Protein AF-A0A6B3EFE6-F1 (afdb_monomer_lite)

Secondary structure (DSSP, 8-state):
-PPPTTPPPP-EEE-SSSSS-GGG-TTTHHHHHHHHHHTTPEEETT--EEEEETTEEEETTS-EEE-S-----S-----GGGGG-

Foldseek 3Di:
DDDDPPPDDAAEDEELAQAPPVVVPDPCRVVVVCVCVVVVYHYHYNWDFPDDDPQWTAIPVRDIDRHPDDDDPDDDDDDPVVVVD

Sequence (85 aa):
EVAPEGAPVRVVLVERASELGPELGAGPRPYLVEAVRGLGVEERLGSTVERYEDGVVHLAGGETIPAATVVWSAGMAASPLTKLV

Structure (mmCIF, N/CA/C/O backbone):
data_AF-A0A6B3EFE6-F1
#
_entry.id   AF-A0A6B3EFE6-F1
#
loop_
_atom_site.group_PDB
_atom_site.id
_atom_site.type_symbol
_atom_site.label_atom_id
_atom_site.label_alt_id
_atom_site.label_comp_id
_atom_site.label_asym_id
_atom_site.label_entity_id
_atom_site.label_seq_id
_atom_site.pdbx_PDB_ins_code
_atom_site.Cartn_x
_atom_site.Cartn_y
_atom_site.Cartn_z
_atom_site.occupancy
_atom_site.B_iso_or_equiv
_atom_site.auth_seq_id
_atom_site.auth_comp_id
_atom_site.auth_asym_id
_atom_site.auth_atom_id
_atom_site.pdbx_PDB_model_num
ATOM 1 N N . GLU A 1 1 ? -17.459 -0.876 13.760 1.00 61.44 1 GLU A N 1
ATOM 2 C CA . GLU A 1 1 ? -17.910 0.391 14.371 1.00 61.44 1 GLU A CA 1
ATOM 3 C C . GLU A 1 1 ? -17.442 1.532 13.480 1.00 61.44 1 GLU A C 1
ATOM 5 O O . GLU A 1 1 ? -16.333 1.440 12.965 1.00 61.44 1 GLU A O 1
ATOM 10 N N . VAL A 1 2 ? -18.291 2.520 13.200 1.00 68.69 2 VAL A N 1
ATOM 11 C CA . VAL A 1 2 ? -17.928 3.658 12.339 1.00 68.69 2 VAL A CA 1
ATOM 12 C C . VAL A 1 2 ? -17.447 4.786 13.244 1.00 68.69 2 VAL A C 1
ATOM 14 O O . VAL A 1 2 ? -18.129 5.115 14.212 1.00 68.69 2 VAL A O 1
ATOM 17 N N . ALA A 1 3 ? -16.268 5.344 12.958 1.00 73.50 3 ALA A N 1
ATOM 18 C CA . ALA A 1 3 ? -15.735 6.471 13.716 1.00 73.50 3 ALA A CA 1
ATOM 19 C C . ALA A 1 3 ? -16.688 7.683 13.633 1.00 73.50 3 ALA A C 1
ATOM 21 O O . ALA A 1 3 ? -17.345 7.865 12.604 1.00 73.50 3 ALA A O 1
ATOM 22 N N . PRO A 1 4 ? -16.779 8.512 14.688 1.00 81.44 4 PRO A N 1
ATOM 23 C CA . PRO A 1 4 ? -17.622 9.699 14.672 1.00 81.44 4 PRO A CA 1
ATOM 24 C C . PRO A 1 4 ? -17.177 10.680 13.583 1.00 81.44 4 PRO A C 1
ATOM 26 O O . PRO A 1 4 ? -16.008 10.732 13.194 1.00 81.44 4 PRO A O 1
ATOM 29 N N . GLU A 1 5 ? -18.122 11.478 13.098 1.00 81.56 5 GLU A N 1
ATOM 30 C CA . GLU A 1 5 ? -17.849 12.488 12.082 1.00 81.56 5 GLU A CA 1
ATOM 31 C C . GLU A 1 5 ? -16.806 13.502 12.582 1.00 81.56 5 GLU A C 1
ATOM 33 O O . GLU A 1 5 ? -16.878 13.988 13.711 1.00 81.56 5 GLU A O 1
ATOM 38 N N . GLY A 1 6 ? -15.795 13.779 11.754 1.00 82.06 6 GLY A N 1
ATOM 39 C CA . GLY A 1 6 ? -14.671 14.650 12.114 1.00 82.06 6 GLY A CA 1
ATOM 40 C C . GLY A 1 6 ? -13.565 13.989 12.946 1.00 82.06 6 GLY A C 1
ATOM 41 O O . GLY A 1 6 ? -12.639 14.686 13.363 1.00 82.06 6 GLY A O 1
ATOM 42 N N . ALA A 1 7 ? -13.614 12.671 13.182 1.00 83.81 7 ALA A N 1
ATOM 43 C CA . ALA A 1 7 ? -12.489 11.955 13.781 1.00 83.81 7 ALA A CA 1
ATOM 44 C C . ALA A 1 7 ? -11.207 12.128 12.935 1.00 83.81 7 ALA A C 1
ATOM 46 O O . ALA A 1 7 ? -11.277 12.090 11.701 1.00 83.81 7 ALA A O 1
ATOM 47 N N . PRO A 1 8 ? -10.030 12.307 13.567 1.00 87.06 8 PRO A N 1
ATOM 48 C CA . PRO A 1 8 ? -8.776 12.468 12.842 1.00 87.06 8 PRO A CA 1
ATOM 49 C C . PRO A 1 8 ? -8.484 11.228 11.990 1.00 87.06 8 PRO A C 1
ATOM 51 O O . PRO A 1 8 ? -8.519 10.097 12.479 1.00 87.06 8 PRO A O 1
ATOM 54 N N . VAL A 1 9 ? -8.189 11.447 10.708 1.00 91.38 9 VAL A N 1
ATOM 55 C CA . VAL A 1 9 ? -7.882 10.373 9.758 1.00 91.38 9 VAL A CA 1
ATOM 56 C C . VAL A 1 9 ? -6.382 10.122 9.750 1.00 91.38 9 VAL A C 1
ATOM 58 O O . VAL A 1 9 ? -5.587 11.034 9.534 1.00 91.38 9 VAL A O 1
ATOM 61 N N . ARG A 1 10 ? -6.004 8.860 9.942 1.00 95.06 10 ARG A N 1
ATOM 62 C CA . ARG A 1 10 ? -4.634 8.381 9.769 1.00 95.06 10 ARG A CA 1
ATOM 63 C C . ARG A 1 10 ? -4.509 7.702 8.409 1.00 95.06 10 ARG A C 1
ATOM 65 O O . ARG A 1 10 ? -5.219 6.735 8.144 1.00 95.06 10 ARG A O 1
ATOM 72 N N . VAL A 1 11 ? -3.595 8.186 7.571 1.00 97.31 11 VAL A N 1
ATOM 73 C CA . VAL A 1 11 ? -3.292 7.599 6.258 1.00 97.31 11 VAL A CA 1
ATOM 74 C C . VAL A 1 11 ? -1.908 6.970 6.310 1.00 97.31 11 VAL A C 1
ATOM 76 O O . VAL A 1 11 ? -0.939 7.636 6.670 1.00 97.31 11 VAL A O 1
ATOM 79 N N . VAL A 1 12 ? -1.819 5.693 5.935 1.00 98.00 12 VAL A N 1
ATOM 80 C CA . VAL A 1 12 ? -0.551 4.9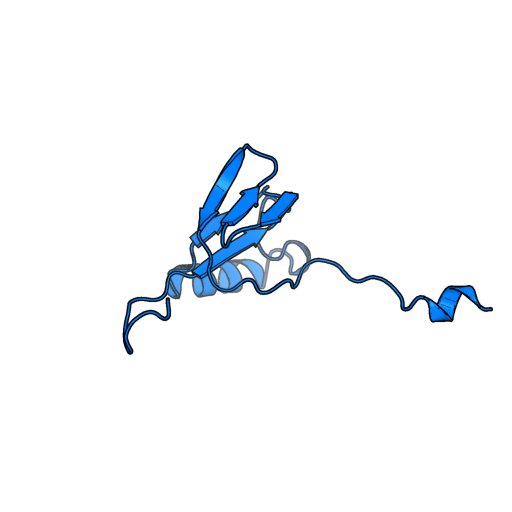65 5.829 1.00 98.00 12 VAL A CA 1
ATOM 81 C C . VAL A 1 12 ? -0.370 4.493 4.392 1.00 98.00 12 VAL A C 1
ATOM 83 O O . VAL A 1 12 ? -1.230 3.795 3.857 1.00 98.00 12 VAL A O 1
ATOM 86 N N . LEU A 1 13 ? 0.750 4.864 3.779 1.00 97.88 13 LEU A N 1
ATOM 87 C CA . LEU A 1 13 ? 1.174 4.410 2.461 1.00 97.88 13 LEU A CA 1
ATOM 88 C C . LEU A 1 13 ? 2.224 3.307 2.617 1.00 97.88 13 LEU A C 1
ATOM 90 O O . LEU A 1 13 ? 3.309 3.542 3.147 1.00 97.88 13 LEU A O 1
ATOM 94 N N . VAL A 1 14 ? 1.902 2.106 2.140 1.00 97.94 14 VAL A N 1
ATOM 95 C CA . VAL A 1 14 ? 2.819 0.959 2.124 1.00 97.94 14 VAL A CA 1
ATOM 96 C C . VAL A 1 14 ? 3.381 0.794 0.715 1.00 97.94 14 VAL A C 1
ATOM 98 O O . VAL A 1 14 ? 2.617 0.705 -0.244 1.00 97.94 14 VAL A O 1
ATOM 101 N N . GLU A 1 15 ? 4.704 0.733 0.595 1.00 96.69 15 GLU A N 1
ATOM 102 C CA . GLU A 1 15 ? 5.423 0.590 -0.673 1.00 96.69 15 GLU A CA 1
ATOM 103 C C . GLU A 1 15 ? 6.520 -0.472 -0.523 1.00 96.69 15 GLU A C 1
ATOM 105 O O . GLU A 1 15 ? 7.264 -0.495 0.462 1.00 96.69 15 GLU A O 1
ATOM 110 N N . ARG A 1 16 ? 6.630 -1.355 -1.519 1.00 96.31 16 ARG A N 1
ATOM 111 C CA . ARG A 1 16 ? 7.643 -2.414 -1.553 1.00 96.31 16 ARG A CA 1
ATOM 112 C C . ARG A 1 16 ? 9.025 -1.856 -1.876 1.00 96.31 16 ARG A C 1
ATOM 114 O O . ARG A 1 16 ? 10.016 -2.388 -1.381 1.00 96.31 16 ARG A O 1
ATOM 121 N N . ALA A 1 17 ? 9.109 -0.830 -2.716 1.00 95.88 17 ALA A N 1
ATOM 122 C CA . ALA A 1 17 ? 10.360 -0.142 -3.003 1.00 95.88 17 ALA A CA 1
ATOM 123 C C . ALA A 1 17 ? 10.903 0.579 -1.757 1.00 95.88 17 ALA A C 1
ATOM 125 O O . ALA A 1 17 ? 10.164 0.960 -0.851 1.00 95.88 17 ALA A O 1
ATOM 126 N N . SER A 1 18 ? 12.216 0.805 -1.720 1.00 96.31 18 SER A N 1
ATOM 127 C CA . SER A 1 18 ? 12.875 1.560 -0.644 1.00 96.31 18 SER A CA 1
ATOM 128 C C . SER A 1 18 ? 12.630 3.072 -0.717 1.00 96.31 18 SER A C 1
ATOM 130 O O . SER A 1 18 ? 13.100 3.809 0.144 1.00 96.31 18 SER A O 1
ATOM 132 N N . GLU A 1 19 ? 11.942 3.546 -1.755 1.00 95.56 19 GLU A N 1
ATOM 133 C CA . GLU A 1 19 ? 11.675 4.954 -2.032 1.00 95.56 19 GLU A CA 1
ATOM 134 C C . GLU A 1 19 ? 10.331 5.127 -2.748 1.00 95.56 19 GLU A C 1
ATOM 136 O O . GLU A 1 19 ? 9.880 4.229 -3.456 1.00 95.56 19 GLU A O 1
ATOM 141 N N . LEU A 1 20 ? 9.702 6.294 -2.582 1.00 95.44 20 LEU A N 1
ATOM 142 C CA . LEU A 1 20 ? 8.455 6.628 -3.269 1.00 95.44 20 LEU A CA 1
ATOM 143 C C . LEU A 1 20 ? 8.690 6.944 -4.744 1.00 95.44 20 LEU A C 1
ATOM 145 O O . LEU A 1 20 ? 9.569 7.739 -5.080 1.00 95.44 20 LEU A O 1
ATOM 149 N N . GLY A 1 21 ? 7.845 6.380 -5.609 1.00 93.19 21 GLY A N 1
ATOM 150 C CA . GLY A 1 21 ? 7.819 6.679 -7.041 1.00 93.19 21 GLY A CA 1
ATOM 151 C C . GLY A 1 21 ? 9.185 6.558 -7.731 1.00 93.19 21 GLY A C 1
ATOM 152 O O . GLY A 1 21 ? 9.583 7.520 -8.390 1.00 93.19 21 GLY A O 1
ATOM 153 N N . PRO A 1 22 ? 9.911 5.427 -7.606 1.00 93.44 22 PRO A N 1
ATOM 154 C CA . PRO A 1 22 ? 11.237 5.260 -8.216 1.00 93.44 22 PRO A CA 1
ATOM 155 C C . PRO A 1 22 ? 11.209 5.500 -9.734 1.00 93.44 22 PRO A C 1
ATOM 157 O O . PRO A 1 22 ? 12.099 6.145 -10.286 1.00 93.44 22 PRO A O 1
ATOM 160 N N . GLU A 1 23 ? 10.123 5.086 -10.389 1.00 92.94 23 GLU A N 1
ATOM 161 C CA . GLU A 1 23 ? 9.878 5.261 -11.828 1.00 92.94 23 GLU A CA 1
ATOM 162 C C . GLU A 1 23 ? 9.768 6.732 -12.267 1.00 92.94 23 GLU A C 1
ATOM 164 O O . GLU A 1 23 ? 9.933 7.048 -13.443 1.00 92.94 23 GLU A O 1
ATOM 169 N N . LEU A 1 24 ? 9.499 7.658 -11.339 1.00 94.44 24 LEU A N 1
ATOM 170 C CA . LEU A 1 24 ? 9.413 9.085 -11.654 1.00 94.44 24 LEU A CA 1
ATOM 171 C C . LEU A 1 24 ? 10.802 9.716 -11.870 1.00 94.44 24 LEU A C 1
ATOM 173 O O . LEU A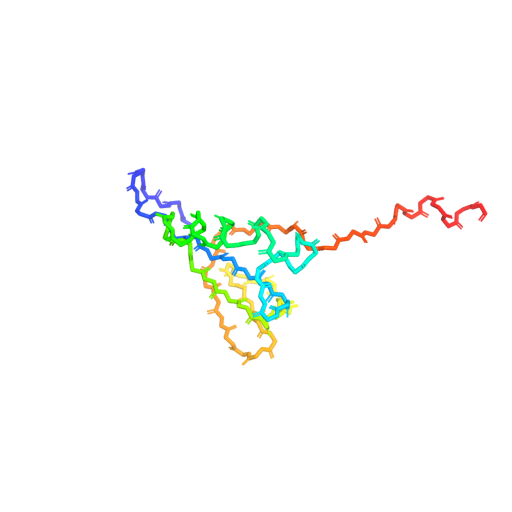 1 24 ? 10.910 10.787 -12.467 1.00 94.44 24 LEU A O 1
ATOM 177 N N . GLY A 1 25 ? 11.876 9.071 -11.404 1.00 91.19 25 GLY A N 1
ATOM 178 C CA . GLY A 1 25 ? 13.237 9.592 -11.511 1.00 91.19 25 GLY A CA 1
ATOM 179 C C . GLY A 1 25 ? 13.525 10.790 -10.592 1.00 91.19 25 GLY A C 1
ATOM 180 O O . GLY A 1 25 ? 12.708 11.215 -9.777 1.00 91.19 25 GLY A O 1
ATOM 181 N N . ALA A 1 26 ? 14.739 11.340 -10.686 1.00 93.06 26 ALA A N 1
ATOM 182 C CA . ALA A 1 26 ? 15.253 12.313 -9.712 1.00 93.06 26 ALA A CA 1
ATOM 183 C C . ALA A 1 26 ? 14.614 13.714 -9.781 1.00 93.06 26 ALA A C 1
ATOM 185 O O . ALA A 1 26 ? 14.690 14.454 -8.807 1.00 93.06 26 ALA A O 1
ATOM 186 N N . GLY A 1 27 ? 14.003 14.087 -10.909 1.00 95.88 27 GLY A N 1
ATOM 187 C CA . GLY A 1 27 ? 13.408 15.414 -11.103 1.00 95.88 27 GLY A CA 1
ATOM 188 C C . GLY A 1 27 ? 12.093 15.616 -10.338 1.00 95.88 27 GLY A C 1
ATOM 189 O O . GLY A 1 27 ? 12.032 16.464 -9.454 1.00 95.88 27 GLY A O 1
ATOM 190 N N . PRO A 1 28 ? 11.028 14.863 -10.661 1.00 96.25 28 PRO A N 1
ATOM 191 C CA . PRO A 1 28 ? 9.712 15.026 -10.030 1.00 96.25 28 PRO A CA 1
ATOM 192 C C . PRO A 1 28 ? 9.591 14.402 -8.628 1.00 96.25 28 PRO A C 1
ATOM 194 O O . PRO A 1 28 ? 8.751 14.829 -7.838 1.00 96.25 28 PRO A O 1
ATOM 197 N N . ARG A 1 29 ? 10.412 13.402 -8.285 1.00 96.19 29 ARG A N 1
ATOM 198 C CA . ARG A 1 29 ? 10.284 12.656 -7.022 1.00 96.19 29 ARG A CA 1
ATOM 199 C C . ARG A 1 29 ? 10.409 13.503 -5.744 1.00 96.19 29 ARG A C 1
ATOM 201 O O . ARG A 1 29 ? 9.622 13.259 -4.832 1.00 96.19 29 ARG A O 1
ATOM 208 N N . PRO A 1 30 ? 11.311 14.499 -5.634 1.00 96.12 30 PRO A N 1
ATOM 209 C CA . PRO A 1 30 ? 11.359 15.372 -4.460 1.00 96.12 30 PRO A CA 1
ATOM 210 C C . PRO A 1 30 ? 10.020 16.063 -4.166 1.00 96.12 30 PRO A C 1
ATOM 212 O O . PRO A 1 30 ? 9.606 16.101 -3.012 1.00 96.12 30 PRO A O 1
ATOM 215 N N . TYR A 1 31 ? 9.303 16.510 -5.203 1.00 97.25 31 TYR A N 1
ATOM 216 C CA . TYR A 1 31 ? 7.986 17.139 -5.061 1.00 97.25 31 TYR A CA 1
ATOM 217 C C . TYR A 1 31 ? 6.917 16.152 -4.582 1.00 97.25 31 TYR A C 1
ATOM 219 O O . TYR A 1 31 ? 6.080 16.507 -3.756 1.00 97.25 31 TYR A O 1
ATOM 227 N N . LEU A 1 32 ? 6.959 14.901 -5.059 1.00 96.44 32 LEU A N 1
ATOM 228 C CA . LEU A 1 32 ? 6.094 13.834 -4.548 1.00 96.44 32 LEU A CA 1
ATOM 229 C C . LEU A 1 32 ? 6.325 13.620 -3.046 1.00 96.44 32 LEU A C 1
ATOM 231 O O . LEU A 1 32 ? 5.369 13.596 -2.276 1.00 96.44 32 LEU A O 1
ATOM 235 N N . VAL A 1 33 ? 7.587 13.467 -2.636 1.00 96.31 33 VAL A N 1
ATOM 236 C CA . VAL A 1 33 ? 7.948 13.207 -1.233 1.00 96.31 33 VAL A CA 1
ATOM 237 C C . VAL A 1 33 ? 7.534 14.376 -0.339 1.00 96.31 33 VAL A C 1
ATOM 239 O O . VAL A 1 33 ? 6.966 14.159 0.730 1.00 96.31 33 VAL A O 1
ATOM 242 N N . GLU A 1 34 ? 7.777 15.611 -0.779 1.00 97.56 34 GLU A N 1
ATOM 243 C CA . GLU A 1 34 ? 7.351 16.814 -0.061 1.00 97.56 34 GLU A CA 1
ATOM 244 C C . GLU A 1 34 ? 5.828 16.866 0.097 1.00 97.56 34 GLU A C 1
ATOM 246 O O . GLU A 1 34 ? 5.341 17.083 1.206 1.00 97.56 34 GLU A O 1
ATOM 251 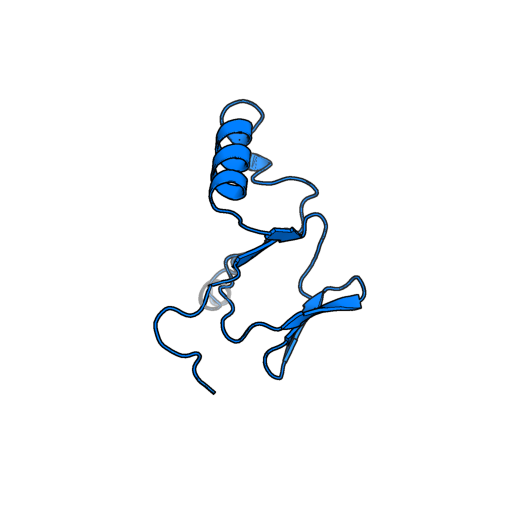N N . ALA A 1 35 ? 5.071 16.595 -0.969 1.00 97.75 35 ALA A N 1
ATOM 252 C CA . ALA A 1 35 ? 3.612 16.594 -0.922 1.00 97.75 35 ALA A CA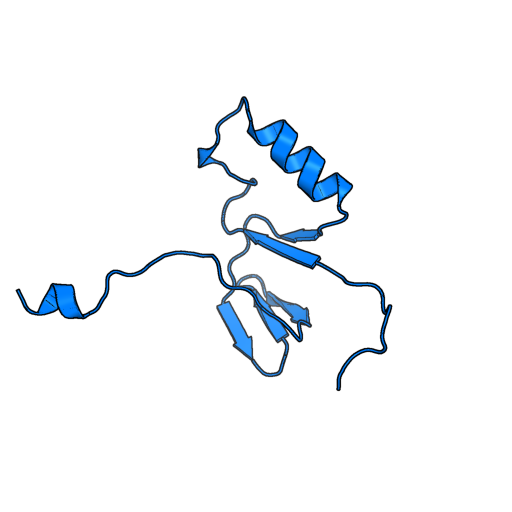 1
ATOM 253 C C . ALA A 1 35 ? 3.059 15.517 0.027 1.00 97.75 35 ALA A C 1
ATOM 255 O O . ALA A 1 35 ? 2.208 15.814 0.864 1.00 97.75 35 ALA A O 1
ATOM 256 N N . VAL A 1 36 ? 3.560 14.279 -0.059 1.00 97.38 36 VAL A N 1
ATOM 257 C CA . VAL A 1 36 ? 3.127 13.164 0.805 1.00 97.38 36 VAL A CA 1
ATOM 258 C C . VAL A 1 36 ? 3.381 13.490 2.279 1.00 97.38 36 VAL A C 1
ATOM 260 O O . VAL A 1 36 ? 2.487 13.335 3.114 1.00 97.38 36 VAL A O 1
ATOM 263 N N . ARG A 1 37 ? 4.565 14.023 2.599 1.00 95.50 37 ARG A N 1
ATOM 264 C CA . ARG A 1 37 ? 4.922 14.405 3.973 1.00 95.50 37 ARG A CA 1
ATOM 265 C C . ARG A 1 37 ? 4.162 15.629 4.464 1.00 95.50 37 ARG A C 1
ATOM 267 O O . ARG A 1 37 ? 3.738 15.648 5.616 1.00 95.50 37 ARG A O 1
ATOM 274 N N . GLY A 1 38 ? 3.950 16.623 3.603 1.00 97.56 38 GLY A N 1
ATOM 275 C CA . GLY A 1 38 ? 3.162 17.819 3.913 1.00 97.56 38 GLY A CA 1
ATOM 276 C C . GLY A 1 38 ? 1.701 17.506 4.247 1.00 97.56 38 GLY A C 1
ATOM 277 O O . GLY A 1 38 ? 1.081 18.232 5.019 1.00 97.56 38 GLY A O 1
ATOM 278 N N . LEU A 1 39 ? 1.173 16.394 3.727 1.00 96.94 39 LEU A N 1
ATOM 279 C CA . LEU A 1 39 ? -0.160 15.877 4.047 1.00 96.94 39 LEU A CA 1
ATOM 280 C C . LEU A 1 39 ? -0.198 15.000 5.313 1.00 96.94 39 LEU A C 1
ATOM 282 O O . LEU A 1 39 ? -1.274 14.551 5.702 1.00 96.94 39 LEU A O 1
ATOM 286 N N . GLY A 1 40 ? 0.945 14.739 5.956 1.00 96.12 40 GLY A N 1
ATOM 287 C CA . GLY A 1 40 ? 1.022 13.900 7.154 1.00 96.12 40 GLY A CA 1
ATOM 288 C C . GLY A 1 40 ? 0.797 12.407 6.892 1.00 96.12 40 GLY A C 1
ATOM 289 O O . GLY A 1 40 ? 0.406 11.683 7.805 1.00 96.12 40 GLY A O 1
ATOM 290 N N . VAL A 1 41 ? 1.019 11.938 5.660 1.00 97.69 41 VAL A N 1
ATOM 291 C CA . VAL A 1 41 ? 0.915 10.513 5.324 1.00 97.69 41 VAL A CA 1
ATOM 292 C C . VAL A 1 41 ? 2.097 9.761 5.931 1.00 97.69 41 VAL A C 1
ATOM 294 O O . VAL A 1 41 ? 3.255 10.108 5.699 1.00 97.69 41 VAL A O 1
ATOM 297 N N . GLU A 1 42 ? 1.811 8.706 6.690 1.00 97.62 42 GLU A N 1
ATOM 298 C CA . GLU A 1 42 ? 2.845 7.815 7.209 1.00 97.62 42 GLU A CA 1
ATOM 299 C C . GLU A 1 42 ? 3.333 6.866 6.113 1.00 97.62 42 GLU A C 1
ATOM 301 O O . GLU A 1 42 ? 2.538 6.203 5.453 1.00 97.62 42 GLU A O 1
ATOM 306 N N . GLU A 1 43 ? 4.646 6.741 5.955 1.00 97.31 43 GLU A N 1
ATOM 307 C CA . GLU A 1 43 ? 5.255 5.868 4.952 1.00 97.31 43 GLU A CA 1
ATOM 308 C C . GLU A 1 43 ? 5.720 4.545 5.598 1.00 97.31 43 GLU A C 1
ATOM 310 O O . GLU A 1 43 ? 6.273 4.529 6.705 1.00 97.31 43 GLU A O 1
ATOM 315 N N . ARG A 1 44 ? 5.518 3.420 4.906 1.00 97.75 44 ARG A N 1
ATOM 316 C CA . ARG A 1 44 ? 6.158 2.120 5.173 1.00 97.75 44 ARG A CA 1
ATOM 317 C C . ARG A 1 44 ? 6.816 1.637 3.890 1.00 97.75 44 ARG A C 1
ATOM 319 O O . ARG A 1 44 ? 6.220 0.900 3.110 1.00 97.75 44 ARG A O 1
ATOM 326 N N . LEU A 1 45 ? 8.030 2.125 3.660 1.00 97.25 45 LEU A N 1
ATOM 327 C CA . LEU A 1 45 ? 8.860 1.755 2.514 1.00 97.25 45 LEU A CA 1
ATOM 328 C C . LEU A 1 45 ? 9.542 0.405 2.765 1.00 97.25 45 LEU A C 1
ATOM 330 O O . LEU A 1 45 ? 9.663 -0.037 3.911 1.00 97.25 45 LEU A O 1
ATOM 334 N N . GLY A 1 46 ? 9.985 -0.266 1.704 1.00 97.44 46 GLY A N 1
ATOM 335 C CA . GLY A 1 46 ? 10.616 -1.586 1.801 1.00 97.44 46 GLY A CA 1
ATOM 336 C C . GLY A 1 46 ? 9.690 -2.670 2.362 1.00 97.44 46 GLY A C 1
ATOM 337 O O . GLY A 1 46 ? 10.165 -3.708 2.819 1.00 97.44 46 GLY A O 1
ATOM 338 N N . SER A 1 47 ? 8.379 -2.425 2.377 1.00 97.75 47 SER A N 1
ATOM 339 C CA . SER A 1 47 ? 7.400 -3.238 3.093 1.00 97.75 47 SER A CA 1
ATOM 340 C C . SER A 1 47 ? 6.429 -3.894 2.123 1.00 97.75 47 SER A C 1
ATOM 342 O O . SER A 1 47 ? 5.950 -3.284 1.173 1.00 97.75 47 SER A O 1
ATOM 344 N N . THR A 1 48 ? 6.115 -5.167 2.355 1.00 97.12 48 THR A N 1
ATOM 345 C CA . THR A 1 48 ? 5.128 -5.905 1.558 1.00 97.12 48 THR A CA 1
ATOM 346 C C . THR A 1 48 ? 3.961 -6.301 2.442 1.00 97.12 48 THR A C 1
ATOM 348 O O . THR A 1 48 ? 4.167 -6.899 3.495 1.00 97.12 48 THR A O 1
ATOM 351 N N . VAL A 1 49 ? 2.743 -5.987 2.001 1.00 97.50 49 VAL A N 1
ATOM 352 C CA . VAL A 1 49 ? 1.521 -6.528 2.601 1.00 97.50 49 VAL A CA 1
ATOM 353 C C . VAL A 1 49 ? 1.450 -8.022 2.298 1.00 97.50 49 VAL A C 1
ATOM 355 O O . VAL A 1 49 ? 1.504 -8.423 1.135 1.00 97.50 49 VAL A O 1
ATOM 358 N N . GLU A 1 50 ? 1.342 -8.831 3.344 1.00 97.62 50 GLU A N 1
ATOM 359 C CA . GLU A 1 50 ? 1.202 -10.284 3.265 1.00 97.62 50 GLU A CA 1
ATOM 360 C C . GLU A 1 50 ? -0.274 -10.694 3.230 1.00 97.62 50 GLU A C 1
ATOM 362 O O . GLU A 1 50 ? -0.669 -11.516 2.404 1.00 97.62 50 GLU A O 1
ATOM 367 N N . ARG A 1 51 ? -1.103 -10.097 4.096 1.00 97.44 51 ARG A N 1
ATOM 368 C CA . ARG A 1 51 ? -2.551 -10.346 4.144 1.00 97.44 51 ARG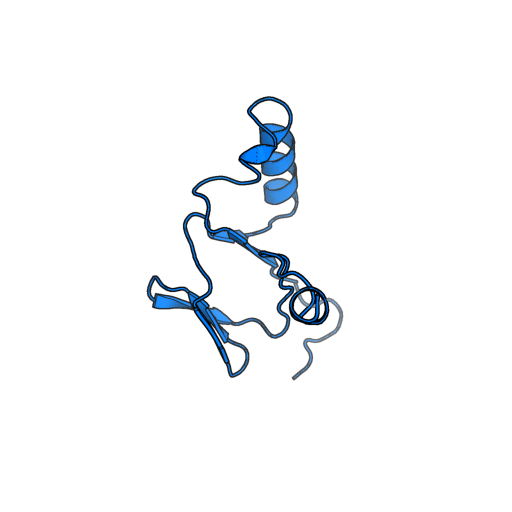 A CA 1
ATOM 369 C C . ARG A 1 51 ? -3.318 -9.211 4.822 1.00 97.44 51 ARG A C 1
ATOM 371 O O . ARG A 1 51 ? -2.733 -8.378 5.512 1.00 97.44 51 ARG A O 1
ATOM 378 N N . TYR A 1 52 ? -4.634 -9.212 4.630 1.00 97.62 52 TYR A N 1
ATOM 379 C CA . TYR A 1 52 ? -5.587 -8.361 5.337 1.00 97.62 52 TYR A CA 1
ATOM 380 C C . TYR A 1 52 ? -6.698 -9.239 5.912 1.00 97.62 52 TYR A C 1
ATOM 382 O O . TYR A 1 52 ? -7.407 -9.902 5.154 1.00 97.62 52 TYR A O 1
ATOM 390 N N . GLU A 1 53 ? -6.825 -9.258 7.233 1.00 97.19 53 GLU A N 1
ATOM 391 C CA . GLU A 1 53 ? -7.820 -10.055 7.956 1.00 97.19 53 GLU A CA 1
ATOM 392 C C . GLU A 1 53 ? -8.290 -9.291 9.194 1.00 97.19 53 GLU A C 1
ATOM 394 O O . GLU A 1 53 ? -7.526 -8.531 9.784 1.00 97.19 53 GLU A O 1
ATOM 399 N N . ASP A 1 54 ? -9.569 -9.431 9.548 1.00 96.06 54 ASP A N 1
ATOM 400 C CA . ASP A 1 54 ? -10.160 -8.872 10.774 1.00 96.06 54 ASP A CA 1
ATOM 401 C C . ASP A 1 54 ? -9.866 -7.377 11.032 1.00 96.06 54 ASP A C 1
ATOM 403 O O . ASP A 1 54 ? -9.724 -6.927 12.168 1.00 96.06 54 ASP A O 1
ATOM 407 N N . GLY A 1 55 ? -9.791 -6.574 9.964 1.00 96.31 55 GLY A N 1
ATOM 408 C CA . GLY A 1 55 ? -9.512 -5.137 10.064 1.00 96.31 55 GLY A CA 1
ATOM 409 C C . GLY A 1 55 ? -8.040 -4.796 10.313 1.00 96.31 55 GLY A C 1
ATOM 410 O O . GLY A 1 55 ? -7.733 -3.668 10.704 1.00 96.31 55 GLY A O 1
ATOM 411 N N . VAL A 1 56 ? -7.126 -5.742 10.086 1.00 98.06 56 VAL A N 1
ATOM 412 C CA . VAL A 1 56 ? -5.684 -5.586 10.292 1.00 98.06 56 VAL A CA 1
ATOM 413 C C . VAL A 1 56 ? -4.924 -5.961 9.022 1.00 98.06 56 VAL A C 1
ATOM 415 O O . VAL A 1 56 ? -5.119 -7.017 8.424 1.00 98.06 56 VAL A O 1
ATOM 418 N N . VAL A 1 57 ? -4.031 -5.071 8.595 1.00 98.38 57 VAL A N 1
ATOM 419 C CA . VAL A 1 57 ? -3.050 -5.334 7.539 1.00 98.38 57 VAL A CA 1
ATOM 420 C C . VAL A 1 57 ? -1.814 -5.953 8.182 1.00 98.38 57 VAL A C 1
ATOM 422 O O . VAL A 1 57 ? -1.238 -5.370 9.099 1.00 98.38 57 VAL A O 1
ATOM 425 N N . HIS A 1 58 ? -1.384 -7.104 7.681 1.00 98.38 58 HIS A N 1
ATOM 426 C CA . HIS A 1 58 ? -0.170 -7.789 8.116 1.00 98.38 58 HIS A CA 1
ATOM 427 C C . HIS A 1 58 ? 0.931 -7.556 7.086 1.00 98.38 58 HIS A C 1
ATOM 429 O O . HIS A 1 58 ? 0.747 -7.849 5.900 1.00 98.38 58 HIS A O 1
ATOM 435 N N . LEU A 1 59 ? 2.068 -7.021 7.523 1.00 98.44 59 LEU A N 1
ATOM 436 C CA . LEU A 1 59 ? 3.252 -6.854 6.687 1.00 98.44 59 LEU A CA 1
ATOM 437 C C . LEU A 1 59 ? 4.183 -8.058 6.852 1.00 98.44 59 LEU A C 1
ATOM 439 O O . LEU A 1 59 ? 4.334 -8.584 7.952 1.00 98.44 59 LEU A O 1
ATOM 443 N N . ALA A 1 60 ? 4.883 -8.438 5.784 1.00 97.75 60 ALA A N 1
ATOM 444 C CA . ALA A 1 60 ? 5.793 -9.590 5.773 1.00 97.75 60 ALA A CA 1
ATOM 445 C C . ALA A 1 60 ? 6.951 -9.488 6.796 1.00 97.75 60 ALA A C 1
ATOM 447 O O . ALA A 1 60 ? 7.584 -10.487 7.122 1.00 97.75 60 ALA A O 1
ATOM 448 N N . GLY A 1 61 ? 7.238 -8.286 7.312 1.00 95.06 61 GLY A N 1
ATOM 449 C CA . GLY A 1 61 ? 8.205 -8.049 8.392 1.00 95.06 61 GLY A CA 1
ATOM 450 C C . GLY A 1 61 ? 7.658 -8.279 9.807 1.00 95.06 61 GLY A C 1
ATOM 451 O O . GLY A 1 61 ? 8.377 -8.035 10.773 1.00 95.06 61 GLY A O 1
ATOM 452 N N . GLY A 1 62 ? 6.398 -8.703 9.946 1.00 97.19 62 GLY A N 1
ATOM 453 C CA . GLY A 1 62 ? 5.724 -8.929 11.227 1.00 97.19 62 GLY A CA 1
ATOM 454 C C . GLY A 1 62 ? 5.013 -7.704 11.812 1.00 97.19 62 GLY A C 1
ATOM 455 O O . GLY A 1 62 ? 4.261 -7.853 12.771 1.00 97.19 62 GLY A O 1
ATOM 456 N N . GLU A 1 63 ? 5.204 -6.507 11.246 1.00 97.94 63 GLU A N 1
ATOM 457 C CA . GLU A 1 63 ? 4.420 -5.323 11.618 1.00 97.94 63 GLU A CA 1
ATOM 458 C C . GLU A 1 63 ? 2.946 -5.508 11.227 1.00 97.94 63 GLU A C 1
ATOM 460 O O . GLU A 1 63 ? 2.621 -6.023 10.155 1.00 97.94 63 GLU A O 1
ATOM 465 N N . THR A 1 64 ? 2.045 -5.040 12.088 1.00 98.25 64 THR A N 1
ATOM 466 C CA . THR A 1 64 ? 0.602 -5.034 11.839 1.00 98.25 64 THR A CA 1
ATOM 467 C C . THR A 1 64 ? 0.048 -3.620 11.896 1.00 98.25 64 THR A C 1
ATOM 469 O O . THR A 1 64 ? 0.403 -2.851 12.791 1.00 98.25 64 THR A O 1
ATOM 472 N N . ILE A 1 65 ? -0.871 -3.292 10.991 1.00 98.12 65 ILE A N 1
ATOM 473 C CA . ILE A 1 65 ? -1.496 -1.972 10.897 1.00 98.12 65 ILE A CA 1
ATOM 474 C C . ILE A 1 65 ? -3.018 -2.141 10.983 1.00 98.12 65 ILE A C 1
ATOM 476 O O . ILE A 1 65 ? -3.620 -2.664 10.044 1.00 98.12 65 ILE A O 1
ATOM 480 N N . PRO A 1 66 ? -3.671 -1.684 12.066 1.00 96.75 66 PRO A N 1
ATOM 481 C CA . PRO A 1 66 ? -5.127 -1.618 12.119 1.00 96.75 66 PRO A CA 1
ATOM 482 C C . PRO A 1 66 ? -5.654 -0.658 11.048 1.00 96.75 66 PRO A C 1
ATOM 484 O O . PRO A 1 66 ? -5.248 0.507 10.997 1.00 96.75 66 PRO A O 1
ATOM 487 N N . ALA A 1 67 ? -6.549 -1.148 10.194 1.00 95.69 67 ALA A N 1
ATOM 488 C CA . ALA A 1 67 ? -7.146 -0.379 9.113 1.00 95.69 67 ALA A CA 1
ATOM 489 C C . ALA A 1 67 ? -8.558 -0.890 8.797 1.00 95.69 67 ALA A C 1
ATOM 491 O O . ALA A 1 67 ? -8.755 -1.981 8.259 1.00 95.69 67 ALA A O 1
ATOM 492 N N . ALA A 1 68 ? -9.559 -0.055 9.078 1.00 92.88 68 ALA A N 1
ATOM 493 C CA . ALA A 1 68 ? -10.938 -0.322 8.671 1.00 92.88 68 ALA A CA 1
ATOM 494 C C . ALA A 1 68 ? -11.127 -0.229 7.145 1.00 92.88 68 ALA A C 1
ATOM 496 O O . ALA A 1 68 ? -12.024 -0.861 6.597 1.00 92.88 68 ALA A O 1
ATOM 497 N N . THR A 1 69 ? -10.268 0.538 6.465 1.00 94.00 69 THR A N 1
ATOM 498 C CA . THR A 1 69 ? -10.318 0.763 5.019 1.00 94.00 69 THR A CA 1
ATOM 499 C C . THR A 1 69 ? -8.951 0.491 4.412 1.00 94.00 69 THR A C 1
ATOM 501 O O . THR A 1 69 ? -7.948 1.029 4.878 1.00 94.00 69 THR A O 1
ATOM 504 N N . VAL A 1 70 ? -8.923 -0.299 3.339 1.00 96.88 70 VAL A N 1
ATOM 505 C CA . VAL A 1 70 ? -7.717 -0.590 2.556 1.00 96.88 70 VAL A CA 1
ATOM 506 C C . VAL A 1 70 ? -7.988 -0.268 1.092 1.00 96.88 70 VAL A C 1
ATOM 508 O O . VAL A 1 70 ? -8.980 -0.720 0.523 1.00 96.88 70 VAL A O 1
ATOM 511 N N . VAL A 1 71 ? -7.087 0.497 0.476 1.00 97.12 71 VAL A N 1
ATOM 512 C CA . VAL A 1 71 ? -7.093 0.765 -0.966 1.00 97.12 71 VAL A CA 1
ATOM 513 C C . VAL A 1 71 ? -5.900 0.044 -1.584 1.00 97.12 71 VAL A C 1
ATOM 515 O O . VAL A 1 71 ? -4.756 0.363 -1.272 1.00 97.12 71 VAL A O 1
ATOM 518 N N . TRP A 1 72 ? -6.160 -0.941 -2.448 1.00 95.94 72 TRP A N 1
ATOM 519 C CA . TRP A 1 72 ? -5.114 -1.724 -3.108 1.00 95.94 72 TRP A CA 1
ATOM 520 C C . TRP A 1 72 ? -4.810 -1.173 -4.504 1.00 95.94 72 TRP A C 1
ATOM 522 O O . TRP A 1 72 ? -5.549 -1.421 -5.455 1.00 95.94 72 TRP A O 1
ATOM 532 N N . SER A 1 73 ? -3.709 -0.434 -4.627 1.00 93.94 73 SER A N 1
ATOM 533 C CA . SER A 1 73 ? -3.204 0.115 -5.896 1.00 93.94 73 SER A CA 1
ATOM 534 C C . SER A 1 73 ? -1.974 -0.632 -6.434 1.00 93.94 73 SER A C 1
ATOM 536 O O . SER A 1 73 ? -1.348 -0.181 -7.392 1.00 93.94 73 SER A O 1
ATOM 538 N N . ALA A 1 74 ? -1.605 -1.764 -5.823 1.00 90.88 74 ALA A N 1
ATOM 539 C CA . ALA A 1 74 ? -0.361 -2.463 -6.119 1.00 90.88 74 ALA A CA 1
ATOM 540 C C . ALA A 1 74 ? -0.540 -3.587 -7.151 1.00 90.88 74 ALA A C 1
ATOM 542 O O . ALA A 1 74 ? -1.180 -4.608 -6.897 1.00 90.88 74 ALA A O 1
ATOM 543 N N . GLY A 1 75 ? 0.130 -3.442 -8.293 1.00 90.00 75 GLY A N 1
ATOM 544 C CA . GLY A 1 75 ? 0.173 -4.463 -9.334 1.00 90.00 75 GLY A CA 1
ATOM 545 C C . GLY A 1 75 ? -1.137 -4.610 -10.108 1.00 90.00 75 GLY A C 1
ATOM 546 O O . GLY A 1 75 ? -2.225 -4.263 -9.658 1.00 90.00 75 GLY A O 1
ATOM 547 N N . MET A 1 76 ? -1.017 -5.140 -11.318 1.00 93.31 76 MET A N 1
ATOM 548 C CA . MET A 1 76 ? -2.149 -5.464 -12.175 1.00 93.31 76 MET A CA 1
ATOM 549 C C . MET A 1 76 ? -1.946 -6.866 -12.731 1.00 93.31 76 MET A C 1
ATOM 551 O O . MET A 1 76 ? -0.817 -7.291 -12.974 1.00 93.31 76 MET A O 1
ATOM 555 N N . ALA A 1 77 ? -3.045 -7.572 -12.961 1.00 94.50 77 ALA A N 1
ATOM 556 C CA . ALA A 1 77 ? -3.046 -8.828 -13.689 1.00 94.50 77 ALA A CA 1
ATOM 557 C C . ALA A 1 77 ? -3.908 -8.670 -14.941 1.00 94.50 77 ALA A C 1
ATOM 559 O O . ALA A 1 77 ? -4.959 -8.028 -14.903 1.00 94.50 77 ALA A O 1
ATOM 560 N N . ALA A 1 78 ? -3.469 -9.263 -16.052 1.00 95.88 78 ALA A N 1
ATOM 561 C CA . ALA A 1 78 ? -4.299 -9.338 -17.246 1.00 95.88 78 ALA A CA 1
ATOM 562 C C . ALA A 1 78 ? -5.580 -10.136 -16.953 1.00 95.88 78 ALA A C 1
ATOM 564 O O . ALA A 1 78 ? -5.569 -11.094 -16.175 1.00 95.88 78 ALA A O 1
ATOM 565 N N . SER A 1 79 ? -6.679 -9.752 -17.606 1.00 95.94 79 SER A N 1
ATOM 566 C CA . SER A 1 79 ? -7.949 -10.474 -17.506 1.00 95.94 79 SER A CA 1
ATOM 567 C C . SER A 1 79 ? -7.773 -11.946 -17.906 1.00 95.94 79 SER A C 1
ATOM 569 O O . SER A 1 79 ? -7.115 -12.208 -18.914 1.00 95.94 79 SER A O 1
ATOM 571 N N . PRO A 1 80 ? -8.404 -12.913 -17.207 1.00 95.81 80 PRO A N 1
ATOM 572 C CA . PRO A 1 80 ? -8.340 -14.327 -17.582 1.00 95.81 80 PRO A CA 1
ATOM 573 C C . PRO A 1 80 ? -8.760 -14.627 -19.028 1.00 95.81 80 PRO A C 1
ATOM 575 O O . PRO A 1 80 ? -8.354 -15.653 -19.567 1.00 95.81 80 PRO A O 1
ATOM 578 N N . LEU A 1 81 ? -9.528 -13.737 -19.670 1.00 96.56 81 LEU A N 1
ATOM 579 C CA . LEU A 1 81 ? -9.940 -13.862 -21.072 1.00 96.56 81 LEU A CA 1
ATOM 580 C C . LEU A 1 81 ? -8.759 -13.946 -22.049 1.00 96.56 81 LEU A C 1
ATOM 582 O O . LEU A 1 81 ? -8.892 -14.564 -23.099 1.00 96.56 81 LEU A O 1
ATOM 586 N N . THR A 1 82 ? -7.596 -13.383 -21.705 1.00 96.0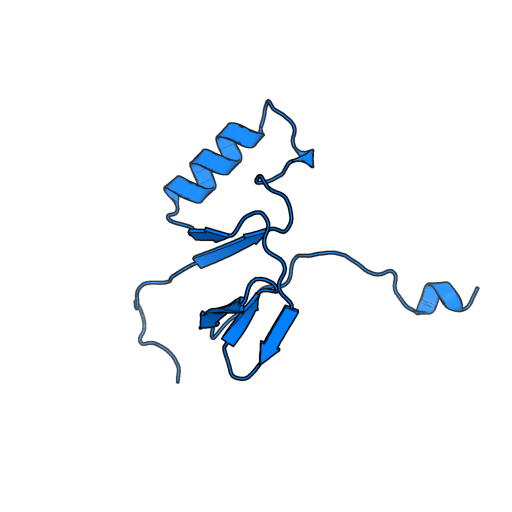0 82 THR A N 1
ATOM 587 C CA . THR A 1 82 ? -6.398 -13.460 -22.557 1.00 96.00 82 THR A CA 1
ATOM 588 C C . THR A 1 82 ? -5.818 -14.871 -22.660 1.00 96.00 82 THR A C 1
ATOM 590 O O . THR A 1 82 ? -4.984 -15.110 -23.522 1.00 96.00 82 THR A O 1
ATOM 593 N N . LYS A 1 83 ? -6.253 -15.811 -21.807 1.00 95.50 83 LYS A N 1
ATOM 594 C CA . LYS A 1 83 ? -5.827 -17.221 -21.842 1.00 95.50 83 LYS A CA 1
ATOM 595 C C . LYS A 1 83 ? -6.633 -18.081 -22.822 1.00 95.50 83 LYS A C 1
ATOM 597 O O . LYS A 1 83 ? -6.343 -19.265 -22.949 1.00 95.50 83 LYS A O 1
ATOM 602 N N . LEU A 1 84 ? -7.689 -17.529 -23.422 1.00 92.69 84 LEU A N 1
ATOM 603 C CA . LEU A 1 84 ? -8.610 -18.259 -24.302 1.00 92.69 84 LEU A CA 1
ATOM 604 C C . LEU A 1 84 ? -8.219 -18.191 -25.787 1.00 92.69 84 LEU A C 1
ATOM 606 O O . LEU A 1 84 ? -8.926 -18.767 -26.613 1.00 92.69 84 LEU A O 1
ATOM 610 N N . VAL A 1 85 ? -7.141 -17.475 -26.116 1.00 74.31 85 VAL A N 1
ATOM 611 C CA . VAL A 1 85 ? -6.589 -17.340 -27.471 1.00 74.31 85 VAL A CA 1
ATOM 612 C C . VAL A 1 85 ? -5.239 -18.025 -27.590 1.00 74.31 85 VAL A C 1
ATOM 614 O O . VAL A 1 85 ? -4.480 -18.004 -26.596 1.00 74.31 85 VAL A O 1
#

Radius of gyration: 16.22 Å; chains: 1; bounding box: 33×36×42 Å

pLDDT: mean 94.08, std 6.62, range [61.44, 98.44]